Protein AF-A0A2D6IW50-F1 (afdb_monomer_lite)

Foldseek 3Di:
DDLVVLLVDDLVVLVVVLVVLVVVLVVLVVCVVVVHDHDVVVNVVSVVSNVSSVVSNVVVVPPPPPPDD

Sequence (69 aa):
MNATELRQKNGQELADELLELRREQFNLRMQQATGQLVRPHEYRRVRRDIARIKTVLREQQQKPVKVEA

Radius of gyration: 15.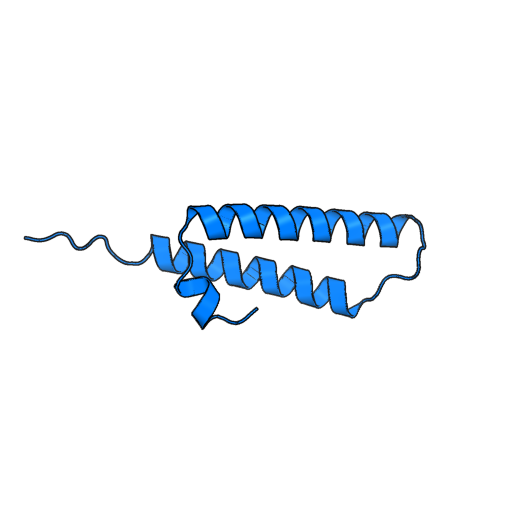51 Å; chains: 1; bounding box: 38×26×44 Å

Secondary structure (DSSP, 8-state):
--HHHHHHS-HHHHHHHHHHHHHHHHHHHHHHHTT----HHHHHHHHHHHHHHHHHHHHHHHS------

pLDDT: mean 83.87, std 13.07, range [40.56, 95.62]

Structure (mmCIF, N/CA/C/O backbone):
data_AF-A0A2D6IW50-F1
#
_entry.id   AF-A0A2D6IW50-F1
#
loop_
_atom_site.group_PDB
_atom_site.id
_atom_site.type_symbol
_atom_site.label_atom_id
_atom_site.label_alt_id
_atom_site.label_comp_id
_atom_site.label_asym_id
_atom_site.label_entity_id
_atom_site.label_seq_id
_atom_site.pdbx_PDB_ins_code
_atom_site.Cartn_x
_atom_site.Cartn_y
_atom_site.Cartn_z
_atom_site.occupancy
_atom_site.B_iso_or_equiv
_atom_site.auth_seq_id
_atom_site.auth_comp_id
_atom_site.auth_asym_id
_atom_site.auth_atom_id
_atom_site.pdbx_PDB_model_num
ATOM 1 N N . MET A 1 1 ? -3.656 -9.718 3.623 1.00 66.56 1 MET A N 1
ATOM 2 C CA . MET A 1 1 ? -4.209 -8.832 4.665 1.00 66.56 1 MET A CA 1
ATOM 3 C C . MET A 1 1 ? -5.608 -9.267 5.048 1.00 66.56 1 MET A C 1
ATOM 5 O O . MET A 1 1 ? -6.460 -9.364 4.163 1.00 66.56 1 MET A O 1
ATOM 9 N N . ASN A 1 2 ? -5.836 -9.490 6.342 1.00 77.25 2 ASN A N 1
ATOM 10 C CA . ASN A 1 2 ? -7.155 -9.762 6.904 1.00 77.25 2 ASN A CA 1
ATOM 11 C C . ASN A 1 2 ? -7.805 -8.452 7.370 1.00 77.25 2 ASN A C 1
ATOM 13 O O . ASN A 1 2 ? -7.163 -7.605 7.985 1.00 77.25 2 ASN A O 1
ATOM 17 N N . ALA A 1 3 ? -9.091 -8.264 7.067 1.00 72.44 3 ALA A N 1
ATOM 18 C CA . ALA A 1 3 ? -9.808 -7.028 7.399 1.00 72.44 3 ALA A CA 1
ATOM 19 C C . ALA A 1 3 ? -10.058 -6.853 8.909 1.00 72.44 3 ALA A C 1
ATOM 21 O O . ALA A 1 3 ? -10.287 -5.740 9.375 1.00 72.44 3 ALA A O 1
ATOM 22 N N . THR A 1 4 ? -10.050 -7.944 9.672 1.00 77.62 4 THR A N 1
ATOM 23 C CA . THR A 1 4 ? -10.173 -7.939 11.135 1.00 77.62 4 THR A CA 1
ATOM 24 C C . THR A 1 4 ? -8.923 -7.371 11.798 1.00 77.62 4 THR A C 1
ATOM 26 O O . THR A 1 4 ? -9.042 -6.470 12.619 1.00 77.62 4 THR A O 1
ATOM 29 N N . GLU A 1 5 ? -7.741 -7.820 11.376 1.00 78.81 5 GLU A N 1
ATOM 30 C CA . GLU A 1 5 ? -6.446 -7.329 11.872 1.00 78.81 5 GLU A CA 1
ATOM 31 C C . GLU A 1 5 ? -6.256 -5.839 11.567 1.00 78.81 5 GLU A C 1
ATOM 33 O O . GLU A 1 5 ? -5.890 -5.068 12.446 1.00 78.81 5 GLU A O 1
ATOM 38 N N . LEU A 1 6 ? -6.591 -5.398 10.347 1.00 79.38 6 LEU A N 1
ATOM 39 C CA . LEU A 1 6 ? -6.492 -3.981 9.972 1.00 79.38 6 LEU A CA 1
ATOM 40 C C . LEU A 1 6 ? -7.385 -3.075 10.831 1.00 79.38 6 LEU A C 1
ATOM 42 O O . LEU A 1 6 ? -7.027 -1.935 11.092 1.00 79.38 6 LEU A O 1
ATOM 46 N N . ARG A 1 7 ? -8.539 -3.568 11.290 1.00 79.88 7 ARG A N 1
ATOM 47 C CA . ARG A 1 7 ? -9.446 -2.795 12.151 1.00 79.88 7 ARG A CA 1
ATOM 48 C C . ARG A 1 7 ? -8.982 -2.686 13.601 1.00 79.88 7 ARG A C 1
ATOM 50 O O . ARG A 1 7 ? -9.471 -1.805 14.303 1.00 79.88 7 ARG A O 1
ATOM 57 N N . GLN A 1 8 ? -8.086 -3.569 14.038 1.00 82.81 8 GLN A N 1
ATOM 58 C CA . GLN A 1 8 ? -7.494 -3.541 15.379 1.00 82.81 8 GLN A CA 1
ATOM 59 C C . GLN A 1 8 ? -6.289 -2.597 15.466 1.00 82.81 8 GLN A C 1
ATOM 61 O O . GLN A 1 8 ? -5.962 -2.146 16.559 1.00 82.81 8 GLN A O 1
ATOM 66 N N . LYS A 1 9 ? -5.655 -2.284 14.330 1.00 80.25 9 LYS A N 1
ATOM 67 C CA . LYS A 1 9 ? -4.516 -1.363 14.252 1.00 80.25 9 LYS A CA 1
ATOM 68 C C . LYS A 1 9 ? -4.927 0.091 14.472 1.00 80.25 9 LYS A C 1
ATOM 70 O O . LYS A 1 9 ? -6.032 0.514 14.108 1.00 80.25 9 LYS A O 1
ATOM 75 N N . ASN A 1 10 ? -4.007 0.865 15.039 1.00 84.31 10 ASN A N 1
ATOM 76 C CA . ASN A 1 10 ? -4.199 2.294 15.257 1.00 84.31 10 ASN A CA 1
ATOM 77 C C . ASN A 1 10 ? -4.087 3.080 13.932 1.00 84.31 10 ASN A C 1
ATOM 79 O O . ASN A 1 10 ? -3.460 2.627 12.974 1.00 84.31 10 ASN A O 1
ATOM 83 N N . GLY A 1 11 ? -4.661 4.283 13.868 1.00 84.06 11 GLY A N 1
ATOM 84 C CA . GLY A 1 11 ? -4.648 5.121 12.663 1.00 84.06 11 GLY A CA 1
ATOM 85 C C . GLY A 1 11 ? -3.234 5.467 12.170 1.00 84.06 11 GLY A C 1
ATOM 86 O O . GLY A 1 11 ? -3.011 5.525 10.963 1.00 84.06 11 GLY A O 1
ATOM 87 N N . GLN A 1 12 ? -2.273 5.635 13.086 1.00 86.81 12 GLN A N 1
ATOM 88 C CA . GLN A 1 12 ? -0.853 5.831 12.753 1.00 86.81 12 GLN A CA 1
ATOM 89 C C . GLN A 1 12 ? -0.212 4.575 12.156 1.00 86.81 12 GLN A C 1
ATOM 91 O O . GLN A 1 12 ? 0.371 4.654 11.082 1.00 86.81 12 GLN A O 1
ATOM 96 N N . GLU A 1 13 ? -0.413 3.406 12.766 1.00 87.62 13 GLU A N 1
ATOM 97 C CA . GLU A 1 13 ? 0.107 2.132 12.244 1.00 87.62 13 GLU A CA 1
ATOM 98 C C . GLU A 1 13 ? -0.444 1.829 10.842 1.00 87.62 13 GLU A C 1
ATOM 100 O O . GLU A 1 13 ? 0.275 1.361 9.961 1.00 87.62 13 GLU A O 1
ATOM 105 N N . LEU A 1 14 ? -1.723 2.143 10.610 1.00 88.19 14 LEU A N 1
ATOM 106 C CA . LEU A 1 14 ? -2.347 2.030 9.294 1.00 88.19 14 LEU A CA 1
ATOM 107 C C . LEU A 1 14 ? -1.748 3.008 8.275 1.00 88.19 1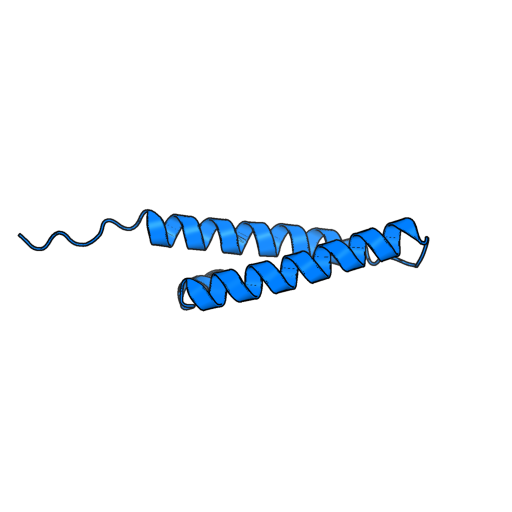4 LEU A C 1
ATOM 109 O O . LEU A 1 14 ? -1.649 2.671 7.094 1.00 88.19 14 LEU A O 1
ATOM 113 N N . ALA A 1 15 ? -1.359 4.211 8.699 1.00 89.69 15 ALA A N 1
ATOM 114 C CA . 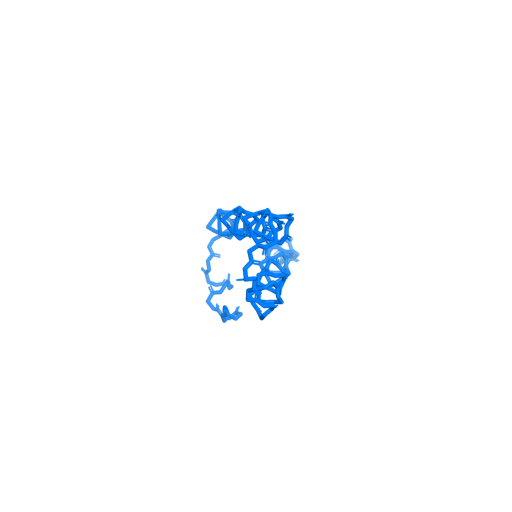ALA A 1 15 ? -0.698 5.184 7.833 1.00 89.69 15 ALA A CA 1
ATOM 115 C C . ALA A 1 15 ? 0.730 4.746 7.466 1.00 89.69 15 ALA A C 1
ATOM 117 O O . ALA A 1 15 ? 1.110 4.851 6.297 1.00 89.69 15 ALA A O 1
ATOM 118 N N . ASP A 1 16 ? 1.478 4.195 8.422 1.00 93.12 16 ASP A N 1
ATOM 119 C CA . ASP A 1 16 ? 2.826 3.668 8.192 1.00 93.12 16 ASP A CA 1
ATOM 120 C C . ASP A 1 16 ? 2.788 2.470 7.235 1.00 93.12 16 ASP A C 1
ATOM 122 O O .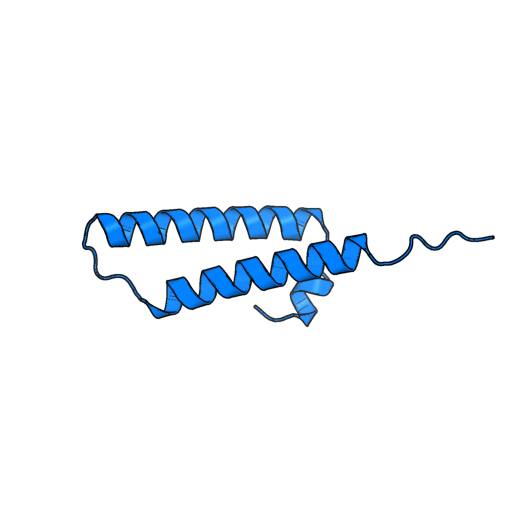 ASP A 1 16 ? 3.511 2.424 6.238 1.00 93.12 16 ASP A O 1
ATOM 126 N N . GLU A 1 17 ? 1.861 1.537 7.449 1.00 90.94 17 GLU A N 1
ATOM 127 C CA . GLU A 1 17 ? 1.706 0.373 6.576 1.00 90.94 17 GLU A CA 1
ATOM 128 C C . GLU A 1 17 ? 1.216 0.754 5.169 1.00 90.94 17 GLU A C 1
ATOM 130 O O . GLU A 1 17 ? 1.623 0.158 4.167 1.00 90.94 17 GLU A O 1
ATOM 135 N N . LEU A 1 18 ? 0.394 1.803 5.057 1.00 93.06 18 LEU A N 1
ATOM 136 C CA . LEU A 1 18 ? 0.043 2.388 3.764 1.00 93.06 18 LEU A CA 1
ATOM 137 C C . LEU A 1 18 ? 1.280 2.931 3.036 1.00 93.06 18 LEU A C 1
ATOM 139 O O . LEU A 1 18 ? 1.367 2.795 1.812 1.00 93.06 18 LEU A O 1
ATOM 143 N N . LEU A 1 19 ? 2.213 3.553 3.756 1.00 94.88 19 LEU A N 1
ATOM 144 C CA . LEU A 1 19 ? 3.433 4.122 3.188 1.00 94.88 19 LEU A CA 1
ATOM 145 C C . LEU A 1 19 ? 4.371 3.021 2.678 1.00 94.88 19 LEU A C 1
ATOM 147 O O . LEU A 1 19 ? 4.866 3.109 1.55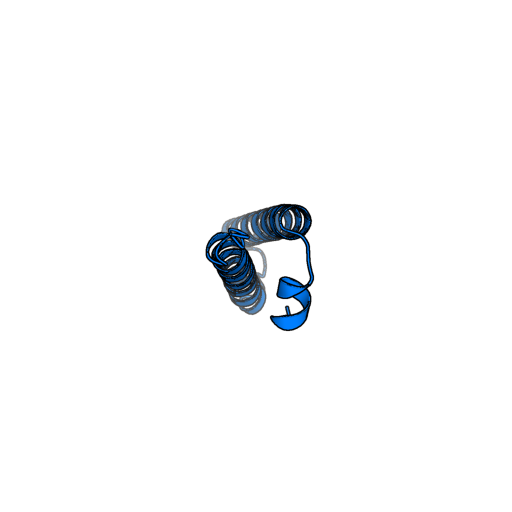0 1.00 94.88 19 LEU A O 1
ATOM 151 N N . GLU A 1 20 ? 4.509 1.933 3.431 1.00 94.94 20 GLU A N 1
ATOM 152 C CA . GLU A 1 20 ? 5.275 0.757 3.012 1.00 94.94 20 GLU A CA 1
ATOM 153 C C . GLU A 1 20 ? 4.687 0.096 1.757 1.00 94.94 20 GLU A C 1
ATOM 155 O O . GLU A 1 20 ? 5.397 -0.121 0.771 1.00 94.94 20 GLU A O 1
ATOM 160 N N . LEU A 1 21 ? 3.367 -0.109 1.700 1.00 95.00 21 LEU A N 1
ATOM 161 C CA . LEU A 1 21 ? 2.716 -0.642 0.495 1.00 95.00 21 LEU A CA 1
ATOM 162 C C . LEU A 1 21 ? 2.865 0.281 -0.724 1.00 95.00 21 LEU A C 1
ATOM 164 O O . LEU A 1 21 ? 2.894 -0.180 -1.869 1.00 95.00 21 LEU A O 1
ATOM 168 N N . ARG A 1 22 ? 2.945 1.601 -0.517 1.00 94.62 22 ARG A N 1
ATOM 169 C CA . ARG A 1 22 ? 3.206 2.563 -1.599 1.00 94.62 22 ARG A CA 1
ATOM 170 C C . ARG A 1 22 ? 4.634 2.463 -2.116 1.00 94.62 22 ARG A C 1
ATOM 172 O O . ARG A 1 22 ? 4.828 2.546 -3.331 1.00 94.62 22 ARG A O 1
ATOM 179 N N . ARG A 1 23 ? 5.605 2.242 -1.231 1.00 95.62 23 ARG A N 1
ATOM 180 C CA . ARG A 1 23 ? 6.994 1.964 -1.604 1.00 95.62 23 ARG A CA 1
ATOM 181 C C . ARG A 1 23 ? 7.094 0.651 -2.385 1.00 95.62 23 ARG A C 1
ATOM 183 O O . ARG A 1 23 ? 7.695 0.629 -3.456 1.00 95.62 23 ARG A O 1
ATOM 190 N N . GLU A 1 24 ? 6.423 -0.407 -1.929 1.00 93.88 24 GLU A N 1
ATOM 191 C CA . GLU A 1 24 ? 6.340 -1.689 -2.647 1.00 93.88 24 GLU A CA 1
ATOM 192 C C . GLU A 1 24 ? 5.709 -1.512 -4.039 1.00 93.88 24 GLU A C 1
ATOM 194 O O . GLU A 1 24 ? 6.256 -1.973 -5.042 1.00 93.88 24 GLU A O 1
ATOM 199 N N . GLN A 1 25 ? 4.610 -0.755 -4.142 1.00 93.62 25 GLN A N 1
ATOM 200 C CA . GLN A 1 25 ? 3.985 -0.419 -5.425 1.00 93.62 25 GLN A CA 1
ATOM 201 C C . GLN A 1 25 ? 4.941 0.319 -6.373 1.00 93.62 25 GLN A C 1
ATOM 203 O O . GLN A 1 25 ? 4.932 0.051 -7.578 1.00 93.62 25 GLN A O 1
ATOM 208 N N . PHE A 1 26 ? 5.729 1.266 -5.860 1.00 94.00 26 PHE A N 1
ATOM 209 C CA . PHE A 1 26 ? 6.723 1.988 -6.651 1.00 94.00 26 PHE A CA 1
ATOM 210 C C . PHE A 1 26 ? 7.811 1.042 -7.168 1.00 94.00 26 PHE A C 1
ATOM 212 O O . PHE A 1 26 ? 8.095 1.039 -8.364 1.00 94.00 26 PHE A O 1
ATOM 219 N N . ASN A 1 27 ? 8.334 0.168 -6.308 1.00 92.62 27 ASN A N 1
ATOM 220 C CA . ASN A 1 27 ? 9.328 -0.831 -6.692 1.00 92.62 27 ASN A CA 1
ATOM 221 C C . ASN A 1 27 ? 8.794 -1.783 -7.774 1.00 92.62 27 ASN A C 1
ATOM 223 O O . ASN A 1 27 ? 9.478 -2.018 -8.766 1.00 92.62 27 ASN A O 1
ATOM 227 N N . LEU A 1 28 ? 7.550 -2.260 -7.648 1.00 91.88 28 LEU A N 1
ATOM 228 C CA . LEU A 1 28 ? 6.912 -3.105 -8.667 1.00 91.88 28 LEU A CA 1
ATOM 229 C C . LEU A 1 28 ? 6.743 -2.378 -10.011 1.00 91.88 28 LEU A C 1
ATOM 231 O O . LEU A 1 28 ? 6.905 -2.989 -11.066 1.00 91.88 28 LEU A O 1
ATOM 235 N N . ARG A 1 29 ? 6.439 -1.073 -9.999 1.00 90.69 29 ARG A N 1
ATOM 236 C CA . ARG A 1 29 ? 6.388 -0.251 -11.224 1.00 90.69 29 ARG A CA 1
ATOM 237 C C . ARG A 1 29 ? 7.764 -0.084 -11.856 1.00 90.69 29 ARG A C 1
ATOM 239 O O . ARG A 1 29 ? 7.874 -0.186 -13.072 1.00 90.69 29 ARG A O 1
ATOM 246 N N . MET A 1 30 ? 8.792 0.142 -11.043 1.00 91.38 30 MET A N 1
ATOM 247 C CA . MET A 1 30 ? 10.172 0.249 -11.513 1.00 91.38 30 MET A CA 1
ATOM 248 C C . MET A 1 30 ? 10.651 -1.067 -12.132 1.00 91.38 30 MET A C 1
ATOM 250 O O . MET A 1 30 ? 11.173 -1.050 -13.239 1.00 91.38 30 MET A O 1
ATOM 254 N N . GLN A 1 31 ? 10.397 -2.206 -11.482 1.00 89.81 31 GLN A N 1
ATOM 255 C CA . GLN A 1 31 ? 10.712 -3.540 -12.017 1.00 89.81 31 GLN A CA 1
ATOM 256 C C . GLN A 1 31 ? 10.002 -3.817 -13.348 1.00 89.81 31 GLN A C 1
ATOM 258 O O . GLN A 1 31 ? 10.585 -4.401 -14.259 1.00 89.81 31 GLN A O 1
ATOM 263 N N . GLN A 1 32 ? 8.750 -3.370 -13.479 1.00 87.50 32 GLN A N 1
ATOM 264 C CA . GLN A 1 32 ? 8.006 -3.473 -14.732 1.00 87.50 32 GLN A CA 1
ATOM 265 C C . GLN A 1 32 ? 8.616 -2.602 -15.834 1.00 87.50 32 GLN A C 1
ATOM 267 O O . GLN A 1 32 ? 8.700 -3.040 -16.978 1.00 87.50 32 GLN A O 1
ATOM 272 N N . ALA A 1 33 ? 9.053 -1.387 -15.497 1.00 88.31 33 ALA A N 1
ATOM 273 C CA . ALA A 1 33 ? 9.675 -0.468 -16.444 1.00 88.31 33 ALA A CA 1
ATOM 274 C C . ALA A 1 33 ? 11.057 -0.951 -16.914 1.00 88.31 33 ALA A C 1
ATOM 276 O O . ALA A 1 33 ? 11.409 -0.746 -18.071 1.00 88.31 33 ALA A O 1
ATOM 277 N N . THR A 1 34 ? 11.825 -1.622 -16.050 1.00 90.06 34 THR A N 1
ATOM 278 C CA . THR A 1 34 ? 13.143 -2.183 -16.392 1.00 90.06 34 THR A CA 1
ATOM 279 C C . THR A 1 34 ? 13.070 -3.520 -17.135 1.00 90.06 34 THR A C 1
ATOM 281 O O . THR A 1 34 ? 14.109 -4.077 -17.481 1.00 90.06 34 THR A O 1
ATOM 284 N N . GLY A 1 35 ? 11.867 -4.049 -17.390 1.00 83.50 35 GLY A N 1
ATOM 285 C CA . GLY A 1 35 ? 11.676 -5.316 -18.100 1.00 83.50 35 GLY A CA 1
ATOM 286 C C . GLY A 1 35 ? 12.070 -6.553 -17.288 1.00 83.50 35 GLY A C 1
ATOM 287 O O . GLY A 1 35 ? 12.234 -7.631 -17.857 1.00 83.50 35 GLY A O 1
ATOM 288 N N . GLN A 1 36 ? 12.222 -6.424 -15.966 1.00 81.00 36 GLN A N 1
ATOM 289 C CA . GLN A 1 36 ? 12.448 -7.573 -15.092 1.00 81.00 36 GLN A CA 1
ATOM 290 C C . GLN A 1 36 ? 11.184 -8.436 -14.998 1.00 81.00 36 GLN A C 1
ATOM 292 O O . GLN A 1 36 ? 10.065 -7.967 -15.207 1.00 81.00 36 GLN A O 1
ATOM 297 N N . LEU A 1 37 ? 11.357 -9.718 -14.666 1.00 75.19 37 LEU A N 1
ATOM 298 C CA . LEU A 1 37 ? 10.262 -10.679 -14.530 1.00 75.19 37 LEU A CA 1
ATOM 299 C C . LEU A 1 37 ? 9.360 -10.294 -13.344 1.00 75.19 37 LEU A C 1
ATOM 301 O O . LEU A 1 37 ? 9.593 -10.675 -12.197 1.00 75.19 37 LEU A O 1
ATOM 305 N N . VAL A 1 38 ? 8.325 -9.500 -13.622 1.00 78.69 38 VAL A N 1
ATOM 306 C CA . VAL A 1 38 ? 7.371 -9.043 -12.609 1.00 78.69 38 VAL A CA 1
ATOM 307 C C . VAL A 1 38 ? 6.386 -10.157 -12.306 1.00 78.69 38 VAL A C 1
ATOM 309 O O . VAL A 1 38 ? 5.823 -10.767 -13.212 1.00 78.69 38 VAL A O 1
ATOM 312 N N . ARG A 1 39 ? 6.108 -10.375 -11.022 1.00 84.56 39 ARG A N 1
ATOM 313 C CA . ARG A 1 39 ? 5.019 -11.237 -10.554 1.00 84.56 39 ARG A CA 1
ATOM 314 C C . ARG A 1 39 ? 3.683 -10.482 -10.663 1.00 84.56 39 ARG A C 1
ATOM 316 O O . ARG A 1 39 ? 3.403 -9.637 -9.812 1.00 84.56 39 ARG A O 1
ATOM 323 N N . PRO A 1 40 ? 2.802 -10.766 -11.645 1.00 84.69 40 PRO A N 1
ATOM 324 C CA . PRO A 1 40 ? 1.606 -9.940 -11.871 1.00 84.69 40 PRO A CA 1
ATOM 325 C C . PRO A 1 40 ? 0.588 -10.026 -10.722 1.00 84.69 40 PRO A C 1
ATOM 327 O O . PRO A 1 40 ? -0.200 -9.103 -10.494 1.00 84.69 40 PRO A O 1
ATOM 330 N N . HIS A 1 41 ? 0.613 -11.132 -9.969 1.00 89.44 41 HIS A N 1
ATOM 331 C CA . HIS A 1 41 ? -0.223 -11.331 -8.785 1.00 89.44 41 HIS A CA 1
ATOM 332 C C . HIS A 1 41 ? 0.122 -10.355 -7.653 1.00 89.44 41 HIS A C 1
ATOM 334 O O . HIS A 1 41 ? -0.797 -9.882 -6.981 1.00 89.44 41 HIS A O 1
ATOM 340 N N . GLU A 1 42 ? 1.397 -9.982 -7.498 1.00 89.94 42 GLU A N 1
ATOM 341 C CA . GLU A 1 42 ? 1.842 -9.026 -6.475 1.00 89.94 42 GLU A CA 1
ATOM 342 C C . GLU A 1 42 ? 1.260 -7.637 -6.722 1.00 89.94 42 GLU A C 1
ATOM 344 O O . GLU A 1 42 ? 0.724 -7.003 -5.816 1.00 89.94 42 GLU A O 1
ATOM 349 N N . TYR A 1 43 ? 1.206 -7.202 -7.982 1.00 90.31 43 TYR A N 1
ATOM 350 C CA . TYR A 1 43 ? 0.591 -5.923 -8.331 1.00 90.31 43 TYR A CA 1
ATOM 351 C C . TYR A 1 43 ? -0.890 -5.872 -7.922 1.00 90.31 43 TYR A C 1
ATOM 353 O O . TYR A 1 43 ? -1.390 -4.863 -7.413 1.00 90.31 43 TYR A O 1
ATOM 361 N N . ARG A 1 44 ? -1.620 -6.977 -8.126 1.00 91.81 44 ARG A N 1
ATOM 362 C CA . ARG A 1 44 ? -3.027 -7.091 -7.718 1.00 91.81 44 ARG A CA 1
ATOM 363 C C . ARG A 1 44 ? -3.171 -7.149 -6.196 1.00 91.81 44 ARG A C 1
ATOM 365 O O . ARG A 1 44 ? -4.126 -6.564 -5.685 1.00 91.81 44 ARG A O 1
ATOM 372 N N . ARG A 1 45 ? -2.261 -7.833 -5.496 1.00 93.75 45 ARG A N 1
ATOM 373 C CA . ARG A 1 45 ? -2.209 -7.907 -4.028 1.00 93.75 45 ARG A CA 1
ATOM 374 C C . ARG A 1 45 ? -2.000 -6.517 -3.425 1.00 93.75 45 ARG A C 1
ATOM 376 O O . ARG A 1 45 ? -2.900 -6.038 -2.741 1.00 93.75 45 ARG A O 1
ATOM 383 N N . VAL A 1 46 ? -0.920 -5.827 -3.794 1.00 93.75 46 VAL A N 1
ATOM 384 C CA . VAL A 1 46 ? -0.563 -4.499 -3.264 1.00 93.75 46 VAL A CA 1
ATOM 385 C C . VAL A 1 46 ? -1.672 -3.472 -3.512 1.00 93.75 46 VAL A C 1
ATOM 387 O O . VAL A 1 46 ? -2.062 -2.742 -2.603 1.00 93.75 46 VAL A O 1
ATOM 390 N N . ARG A 1 47 ? -2.279 -3.447 -4.711 1.00 93.50 47 ARG A N 1
ATOM 391 C CA . ARG A 1 47 ? -3.425 -2.552 -4.981 1.00 93.50 47 ARG A CA 1
ATOM 392 C C . ARG A 1 47 ? -4.615 -2.810 -4.052 1.00 9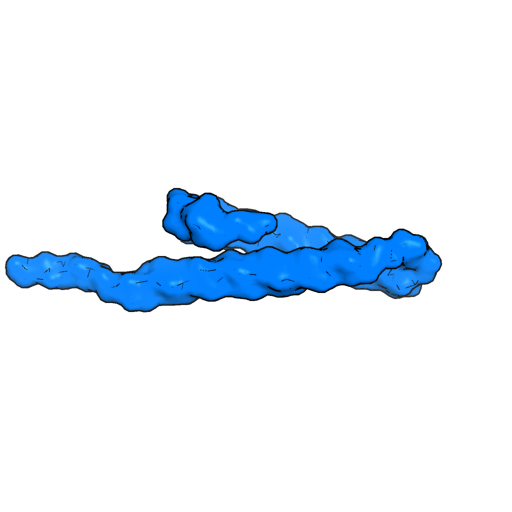3.50 47 ARG A C 1
ATOM 394 O O . ARG A 1 47 ? -5.268 -1.856 -3.635 1.00 93.50 47 ARG A O 1
ATOM 401 N N . ARG A 1 48 ? -4.929 -4.079 -3.772 1.00 94.19 48 ARG A N 1
ATOM 402 C CA . ARG A 1 48 ? -6.045 -4.453 -2.889 1.00 94.19 48 ARG A CA 1
ATOM 403 C C . ARG A 1 48 ? -5.741 -4.123 -1.437 1.00 94.19 48 ARG A C 1
ATOM 405 O O . ARG A 1 48 ? -6.627 -3.643 -0.743 1.00 94.19 48 ARG A O 1
ATOM 412 N N . ASP A 1 49 ? -4.512 -4.354 -1.003 1.00 93.19 49 ASP A N 1
ATOM 413 C CA . ASP A 1 49 ? -4.070 -4.072 0.359 1.00 93.19 49 ASP A CA 1
ATOM 414 C C . ASP A 1 49 ? -4.124 -2.561 0.649 1.00 93.19 49 ASP A C 1
ATOM 416 O O . ASP A 1 49 ? -4.763 -2.148 1.616 1.00 93.19 49 ASP A O 1
ATOM 420 N N . ILE A 1 50 ? -3.653 -1.719 -0.282 1.00 93.88 50 ILE A N 1
ATOM 421 C CA . ILE A 1 50 ? -3.817 -0.253 -0.212 1.00 93.88 50 ILE A CA 1
ATOM 422 C C . ILE A 1 50 ? -5.296 0.149 -0.108 1.00 93.88 50 ILE A C 1
ATOM 424 O O . ILE A 1 50 ? -5.648 1.039 0.667 1.00 93.88 50 ILE A O 1
ATOM 428 N N . ALA A 1 51 ? -6.171 -0.469 -0.910 1.00 93.69 51 ALA A N 1
ATOM 429 C CA . ALA A 1 51 ? -7.598 -0.156 -0.889 1.00 93.69 51 ALA A CA 1
ATOM 430 C C . ALA A 1 51 ? -8.233 -0.506 0.466 1.00 93.69 51 ALA A C 1
ATOM 432 O O . ALA A 1 51 ? -8.962 0.313 1.015 1.00 93.69 51 ALA A O 1
ATOM 433 N N . ARG A 1 52 ? -7.903 -1.674 1.034 1.00 92.12 52 ARG A N 1
ATOM 434 C CA . ARG A 1 52 ? -8.406 -2.111 2.345 1.00 92.12 52 ARG A CA 1
ATOM 435 C C . ARG A 1 52 ? -8.006 -1.153 3.461 1.00 92.12 52 ARG A C 1
ATOM 437 O O . ARG A 1 52 ? -8.873 -0.756 4.231 1.00 92.12 52 ARG A O 1
ATOM 444 N N . ILE A 1 53 ? -6.738 -0.739 3.518 1.00 90.75 53 ILE A N 1
ATOM 445 C CA . ILE A 1 53 ? -6.267 0.212 4.536 1.00 90.75 53 ILE A CA 1
ATOM 446 C C . ILE A 1 53 ? -7.017 1.540 4.427 1.00 90.75 53 ILE A C 1
ATOM 448 O O . ILE A 1 53 ? -7.518 2.053 5.422 1.00 90.75 53 ILE A O 1
ATOM 452 N N . LYS A 1 54 ? -7.160 2.079 3.210 1.00 90.94 54 LYS A N 1
ATOM 453 C CA . LYS A 1 54 ? -7.910 3.324 2.992 1.00 90.94 54 LYS A CA 1
ATOM 454 C C . LYS A 1 54 ? -9.370 3.212 3.423 1.00 90.94 54 LYS A C 1
ATOM 456 O O . LYS A 1 54 ? -9.904 4.166 3.982 1.00 90.94 54 LYS A O 1
ATOM 461 N N . THR A 1 55 ? -10.008 2.071 3.165 1.00 92.12 55 THR A N 1
ATOM 462 C CA . THR A 1 55 ? -11.374 1.814 3.629 1.00 92.12 55 THR A CA 1
ATOM 463 C C . THR A 1 55 ? -11.439 1.833 5.152 1.00 92.12 55 THR A C 1
ATOM 465 O O . THR A 1 55 ? -12.258 2.564 5.692 1.00 92.12 55 THR A O 1
ATOM 468 N N . VAL A 1 56 ? -10.544 1.124 5.846 1.00 89.19 56 VAL A N 1
ATOM 469 C CA . VAL A 1 56 ? -10.521 1.094 7.318 1.00 89.19 56 VAL A CA 1
ATOM 470 C C . VAL A 1 56 ? -10.227 2.472 7.917 1.00 89.19 56 VAL A C 1
ATOM 472 O O . VAL A 1 56 ? -10.921 2.883 8.841 1.00 89.19 56 VAL A O 1
ATOM 475 N N . LEU A 1 57 ? -9.273 3.227 7.364 1.00 87.62 57 LEU A N 1
ATOM 476 C CA . LEU A 1 57 ? -9.000 4.606 7.789 1.00 87.62 57 LEU A CA 1
ATOM 477 C C . LEU A 1 57 ? -10.247 5.491 7.662 1.00 87.62 57 LEU A C 1
ATOM 479 O O . LEU A 1 57 ? -10.535 6.298 8.544 1.00 87.62 57 LEU A O 1
ATOM 483 N N . ARG A 1 58 ? -11.021 5.319 6.585 1.00 89.19 58 ARG A N 1
ATOM 484 C CA . ARG A 1 58 ? -12.279 6.046 6.397 1.00 89.19 58 ARG A CA 1
ATOM 485 C C . ARG A 1 58 ? -13.379 5.568 7.346 1.00 89.19 58 ARG A C 1
ATOM 487 O O . ARG A 1 58 ? -14.107 6.406 7.864 1.00 89.19 58 ARG A O 1
ATOM 494 N N . GLU A 1 59 ? -13.482 4.265 7.608 1.00 86.88 59 GLU A N 1
ATOM 495 C CA . GLU A 1 59 ? -14.394 3.704 8.620 1.00 86.88 59 GLU A CA 1
ATOM 496 C C . GLU A 1 59 ? -14.078 4.255 10.022 1.00 86.88 59 GLU A C 1
ATOM 498 O O . GLU A 1 59 ? -14.993 4.603 10.765 1.00 86.88 59 GLU A O 1
ATOM 503 N N . GLN A 1 60 ? -12.794 4.385 10.377 1.00 82.62 60 GLN A N 1
ATOM 504 C CA . GLN A 1 60 ? -12.354 4.966 11.649 1.00 82.62 60 GLN A CA 1
ATOM 505 C C . GLN A 1 60 ? -12.690 6.461 11.752 1.00 82.62 60 GLN A C 1
ATOM 507 O O . GLN A 1 60 ? -13.141 6.899 12.804 1.00 82.62 60 GLN A O 1
ATOM 512 N N . GLN A 1 61 ? -12.542 7.226 10.665 1.00 81.12 61 GLN A N 1
ATOM 513 C CA . GLN A 1 61 ? -12.929 8.645 10.623 1.00 81.12 61 GLN A CA 1
ATOM 514 C C . GLN A 1 61 ? -14.448 8.865 10.660 1.00 81.12 61 GLN A C 1
ATOM 516 O O . GLN A 1 61 ? -14.904 9.900 11.135 1.00 81.12 61 GLN A O 1
ATOM 521 N N . GLN A 1 62 ? -15.237 7.925 10.130 1.00 76.62 62 GLN A N 1
ATOM 522 C CA . GLN A 1 62 ? -16.699 8.032 10.071 1.00 76.62 62 GLN A CA 1
ATOM 523 C C . GLN A 1 62 ? -17.412 7.508 11.316 1.00 76.62 62 GLN A C 1
ATOM 525 O O . GLN A 1 62 ? -18.600 7.791 11.472 1.00 76.62 62 GLN A O 1
ATOM 530 N N . LYS A 1 63 ? -16.740 6.760 12.205 1.00 63.31 63 LYS A N 1
ATOM 531 C CA . LYS A 1 63 ? -17.328 6.433 13.507 1.00 63.31 63 LYS A CA 1
ATOM 532 C C . LYS A 1 63 ? -17.592 7.753 14.237 1.00 63.31 63 LYS A C 1
ATOM 534 O O . LYS A 1 63 ? -16.628 8.465 14.515 1.00 63.31 63 LYS A O 1
ATOM 539 N N . PRO A 1 64 ? -18.861 8.102 14.524 1.00 48.41 64 PRO A N 1
ATOM 540 C CA . PRO A 1 64 ? -19.160 9.342 15.211 1.00 48.41 64 PRO A CA 1
ATOM 541 C C . PRO A 1 64 ? -18.420 9.310 16.542 1.00 48.41 64 PRO A C 1
ATOM 543 O O . PRO A 1 64 ? -18.557 8.355 17.313 1.00 48.41 64 PRO A O 1
ATOM 546 N N . VAL A 1 65 ? -17.599 10.338 16.773 1.00 55.09 65 VAL A N 1
ATOM 547 C CA . VAL A 1 65 ? -17.115 10.692 18.105 1.00 55.09 65 VAL A CA 1
ATOM 548 C C . VAL A 1 65 ? -18.340 10.605 19.002 1.00 55.09 65 VAL A C 1
ATOM 550 O O . VAL A 1 65 ? -19.339 11.267 18.721 1.00 55.09 65 VAL A O 1
ATOM 553 N N . LYS A 1 66 ? -18.318 9.705 19.990 1.00 52.12 66 LYS A N 1
ATOM 554 C CA . LYS A 1 66 ? -19.373 9.640 20.996 1.00 52.12 66 LYS A CA 1
ATOM 555 C C . LYS A 1 66 ? -19.399 11.018 21.648 1.00 52.12 66 LYS A C 1
ATOM 557 O O . LYS A 1 66 ? -18.535 11.327 22.459 1.00 52.12 66 LYS A O 1
ATOM 562 N N . VAL A 1 67 ? -20.323 11.865 21.212 1.00 49.25 67 VAL A N 1
ATOM 563 C CA . VAL A 1 67 ? -20.683 13.075 21.933 1.00 49.25 67 VAL A CA 1
ATOM 564 C C . VAL A 1 67 ? -21.473 12.545 23.117 1.00 49.25 67 VAL A C 1
ATOM 566 O O . VAL A 1 67 ? -22.650 12.214 22.988 1.00 49.25 67 VAL A O 1
ATOM 569 N N . GLU A 1 68 ? -20.761 12.289 24.211 1.00 40.56 68 GLU A N 1
ATOM 570 C CA . GLU A 1 68 ? -21.380 12.072 25.511 1.00 40.56 68 GLU A CA 1
ATOM 571 C C . GLU A 1 68 ? -22.139 13.361 25.843 1.00 40.56 68 GLU A C 1
ATOM 573 O O . GLU A 1 68 ? -21.552 14.445 25.868 1.00 40.56 68 GLU A O 1
ATOM 578 N N . ALA A 1 69 ? -23.462 13.229 25.945 1.00 42.47 69 ALA A N 1
ATOM 579 C CA . ALA A 1 69 ? -24.378 14.259 26.415 1.00 42.47 69 ALA A CA 1
ATOM 580 C C . ALA A 1 69 ? -24.508 14.173 27.937 1.00 42.47 69 ALA A C 1
ATOM 582 O O . ALA A 1 69 ? -24.464 13.030 28.454 1.00 42.47 69 ALA A O 1
#